Protein AF-A0AAV5YQK1-F1 (afdb_monomer_lite)

Structure (mmCIF, N/CA/C/O backbone):
data_AF-A0AAV5YQK1-F1
#
_entry.id   AF-A0AAV5YQK1-F1
#
loop_
_atom_site.group_PDB
_atom_site.id
_atom_site.type_symbol
_atom_site.label_atom_id
_atom_site.label_alt_id
_atom_site.label_comp_id
_atom_site.label_asym_id
_atom_site.label_entity_id
_atom_site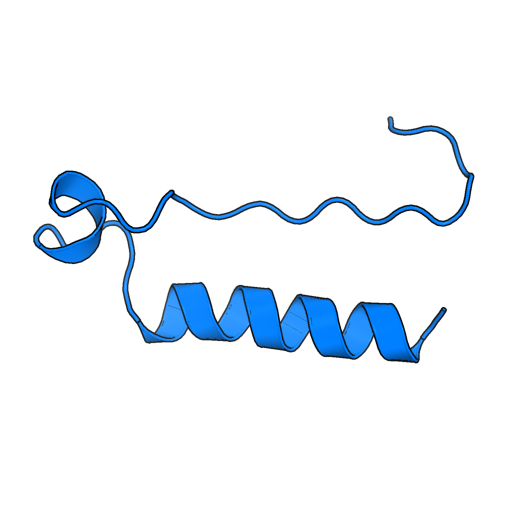.label_seq_id
_atom_site.pdbx_PDB_ins_code
_atom_site.Cartn_x
_atom_site.Cartn_y
_atom_site.Cartn_z
_atom_site.occupancy
_atom_site.B_iso_or_equiv
_atom_site.auth_seq_id
_atom_site.auth_comp_id
_atom_site.auth_asym_id
_atom_site.auth_atom_id
_atom_site.pdbx_PDB_model_num
ATOM 1 N N . ARG A 1 1 ? 11.197 13.374 -9.007 1.00 56.78 1 ARG A N 1
ATOM 2 C CA . ARG A 1 1 ? 11.066 12.602 -10.264 1.00 56.78 1 ARG A CA 1
ATOM 3 C C . ARG A 1 1 ? 11.952 11.377 -10.091 1.00 56.78 1 ARG A C 1
ATOM 5 O O . ARG A 1 1 ? 13.101 11.575 -9.724 1.00 56.78 1 ARG A O 1
ATOM 12 N N . LEU A 1 2 ? 11.409 10.161 -10.184 1.00 61.16 2 LEU A N 1
ATOM 13 C CA . LEU A 1 2 ? 12.258 8.963 -10.267 1.00 61.16 2 LEU A CA 1
ATOM 14 C C . LEU A 1 2 ? 13.041 9.033 -11.588 1.00 61.16 2 LEU A C 1
ATOM 16 O O . LEU A 1 2 ? 12.520 9.649 -12.521 1.00 61.16 2 LEU A O 1
ATOM 20 N N . PRO A 1 3 ? 14.269 8.503 -11.652 1.00 60.22 3 PRO A N 1
ATOM 21 C CA . PRO A 1 3 ? 15.054 8.507 -12.884 1.00 60.22 3 PRO A CA 1
ATOM 22 C C . PRO A 1 3 ? 14.261 7.856 -14.033 1.00 60.22 3 PRO A C 1
ATOM 24 O O . PRO A 1 3 ? 13.393 7.011 -13.795 1.00 60.22 3 PRO A O 1
ATOM 27 N N . ASP A 1 4 ? 14.491 8.323 -15.263 1.00 66.56 4 ASP A N 1
ATOM 28 C CA . ASP A 1 4 ? 13.698 8.027 -16.472 1.00 66.56 4 ASP A CA 1
ATOM 29 C C . ASP A 1 4 ? 13.900 6.591 -17.011 1.00 66.56 4 ASP A C 1
ATOM 31 O O . ASP A 1 4 ? 13.776 6.321 -18.203 1.00 66.56 4 ASP A O 1
ATOM 35 N N . ASP A 1 5 ? 14.156 5.642 -16.116 1.00 73.56 5 ASP A N 1
ATOM 36 C CA . ASP A 1 5 ? 14.593 4.271 -16.393 1.00 73.56 5 ASP A CA 1
ATOM 37 C C . ASP A 1 5 ? 13.411 3.345 -16.756 1.00 73.56 5 ASP A C 1
ATOM 39 O O . ASP A 1 5 ? 13.505 2.123 -16.669 1.00 73.56 5 ASP A O 1
ATOM 43 N N . GLY A 1 6 ? 12.244 3.913 -17.081 1.00 79.88 6 GLY A N 1
ATOM 44 C CA . GLY A 1 6 ? 11.002 3.161 -17.296 1.00 79.88 6 GLY A CA 1
ATOM 45 C C . GLY A 1 6 ? 10.352 2.617 -16.014 1.00 79.88 6 GLY A C 1
ATOM 46 O O . GLY A 1 6 ? 9.373 1.874 -16.085 1.00 79.88 6 GLY A O 1
ATOM 47 N N . ILE A 1 7 ? 10.845 2.995 -14.828 1.00 86.81 7 ILE A N 1
ATOM 48 C CA . ILE A 1 7 ? 10.286 2.547 -13.546 1.00 86.81 7 ILE A CA 1
ATOM 49 C C . ILE A 1 7 ? 9.009 3.323 -13.212 1.00 86.81 7 ILE A C 1
ATOM 51 O O . ILE A 1 7 ? 8.998 4.551 -13.113 1.00 86.81 7 ILE A O 1
ATOM 55 N N . ILE A 1 8 ? 7.925 2.588 -12.948 1.00 90.56 8 ILE A N 1
ATOM 56 C CA . ILE A 1 8 ? 6.647 3.163 -12.525 1.00 90.56 8 ILE A CA 1
ATOM 57 C C . ILE A 1 8 ? 6.399 2.869 -11.045 1.00 90.56 8 ILE A C 1
ATOM 59 O O . ILE A 1 8 ? 6.229 1.718 -10.648 1.00 90.56 8 ILE A O 1
ATOM 63 N N . LEU A 1 9 ? 6.305 3.925 -10.232 1.00 91.62 9 LEU A N 1
ATOM 64 C CA . LEU A 1 9 ? 5.931 3.822 -8.822 1.00 91.62 9 LEU A CA 1
ATOM 65 C C . LEU A 1 9 ? 4.410 3.911 -8.645 1.00 91.62 9 LEU A C 1
ATOM 67 O O . LEU A 1 9 ? 3.766 4.867 -9.081 1.00 91.62 9 LEU A O 1
ATOM 71 N N . LEU A 1 10 ? 3.844 2.926 -7.951 1.00 94.38 10 LEU A N 1
ATOM 72 C CA . LEU A 1 10 ? 2.445 2.901 -7.534 1.00 94.38 10 LEU A CA 1
ATOM 73 C C . LEU A 1 10 ? 2.362 2.864 -6.009 1.00 94.38 10 LEU A C 1
ATOM 75 O O . LEU A 1 10 ? 3.133 2.164 -5.359 1.00 94.38 10 LEU A O 1
ATOM 79 N N . GLY A 1 11 ? 1.399 3.595 -5.450 1.00 94.69 11 GLY A N 1
ATOM 80 C CA . GLY A 1 11 ? 1.156 3.663 -4.011 1.00 94.69 11 GLY A CA 1
ATOM 81 C C . GLY A 1 11 ? -0.304 3.387 -3.660 1.00 94.69 11 GLY A C 1
ATOM 82 O O . GLY A 1 11 ? -1.215 3.694 -4.429 1.00 94.69 11 GLY A O 1
ATOM 83 N N . THR A 1 12 ? -0.515 2.809 -2.481 1.00 97.62 12 THR A N 1
ATOM 84 C CA . THR A 1 12 ? -1.821 2.611 -1.840 1.00 97.62 12 THR A CA 1
ATOM 85 C C . THR A 1 12 ? -1.648 2.692 -0.326 1.00 97.62 12 THR A C 1
ATOM 87 O O . THR A 1 12 ? -0.538 2.521 0.178 1.00 97.62 12 THR A O 1
ATOM 90 N N . PHE A 1 13 ? -2.734 2.913 0.417 1.00 98.19 13 PHE A N 1
ATOM 91 C CA . PHE A 1 13 ? -2.712 2.699 1.863 1.00 98.19 13 PHE A CA 1
ATOM 92 C C . PHE A 1 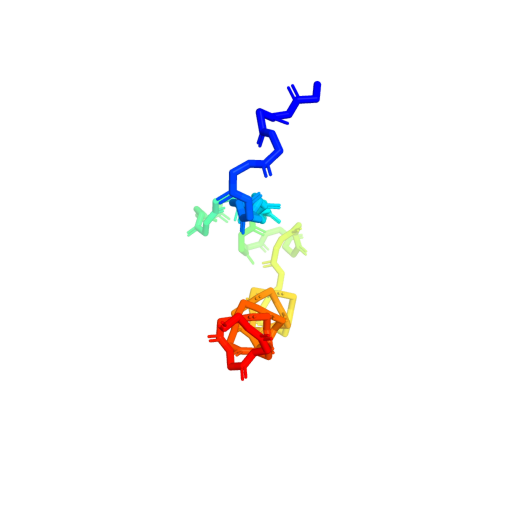13 ? -2.332 1.246 2.185 1.00 98.19 13 PHE A C 1
ATOM 94 O O . PHE A 1 13 ? -2.736 0.321 1.476 1.00 98.19 13 PHE A O 1
ATOM 101 N N . HIS A 1 14 ? -1.587 1.052 3.275 1.00 97.25 14 HIS A N 1
ATOM 102 C CA . HIS A 1 14 ? -1.269 -0.276 3.797 1.00 97.25 14 HIS A CA 1
ATOM 103 C C . HIS A 1 14 ? -2.554 -0.988 4.269 1.00 97.25 14 HIS A C 1
ATOM 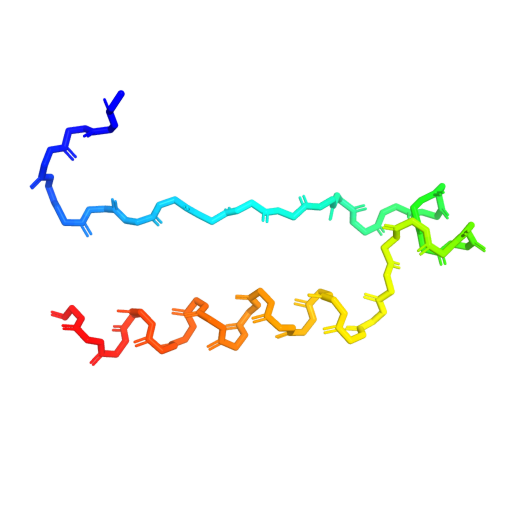105 O O . HIS A 1 14 ? -3.379 -0.347 4.930 1.00 97.25 14 HIS A O 1
ATOM 111 N N . PRO A 1 15 ? -2.737 -2.295 3.997 1.00 97.44 15 PRO A N 1
ATOM 112 C CA . PRO A 1 15 ? -3.923 -3.053 4.403 1.00 97.44 15 PRO A CA 1
ATOM 113 C C . PRO A 1 15 ? -3.925 -3.431 5.900 1.00 97.44 15 PRO A C 1
ATOM 115 O O . PRO A 1 15 ? -4.161 -4.580 6.261 1.00 97.44 15 PRO A O 1
ATOM 118 N N . SER A 1 16 ? -3.678 -2.468 6.792 1.00 98.38 16 SER A N 1
ATOM 119 C CA . SER A 1 16 ? -3.852 -2.640 8.241 1.00 98.38 16 SER A CA 1
ATOM 120 C C . SER A 1 16 ? -5.326 -2.554 8.633 1.00 98.38 16 SER A C 1
ATOM 122 O O . SER A 1 16 ? -6.118 -1.920 7.936 1.00 98.38 16 SER A O 1
ATOM 124 N N . GLN A 1 17 ? -5.677 -3.103 9.802 1.00 98.44 17 GLN A N 1
ATOM 125 C CA . GLN A 1 17 ? -7.031 -2.998 10.367 1.00 98.44 17 GLN A CA 1
ATOM 126 C C . GLN A 1 17 ? -7.509 -1.545 10.483 1.00 98.44 17 GLN A C 1
ATOM 128 O O . GLN A 1 17 ? -8.642 -1.251 10.121 1.00 98.44 17 GLN A O 1
ATOM 133 N N . GLN A 1 18 ? -6.637 -0.612 10.890 1.00 98.38 18 GLN A N 1
ATOM 134 C CA . GLN A 1 18 ? -6.989 0.812 10.959 1.00 98.38 18 GLN A CA 1
ATOM 135 C C . GLN A 1 18 ? -7.487 1.354 9.613 1.00 98.38 18 GLN A C 1
ATOM 137 O O . GLN A 1 18 ? -8.372 2.203 9.593 1.00 98.38 18 GLN A O 1
ATOM 142 N N . ASN A 1 19 ? -6.947 0.872 8.491 1.00 98.62 19 ASN A N 1
ATOM 143 C CA . ASN A 1 19 ? -7.381 1.311 7.170 1.00 98.62 19 ASN A CA 1
ATOM 144 C C . ASN A 1 19 ? -8.557 0.478 6.641 1.00 98.62 19 ASN A C 1
ATOM 146 O O . ASN A 1 19 ? -9.459 1.036 6.023 1.00 98.62 19 ASN A O 1
ATOM 150 N N . THR A 1 20 ? -8.578 -0.836 6.874 1.00 98.38 20 THR A N 1
ATOM 151 C CA . THR A 1 20 ? -9.605 -1.723 6.307 1.00 98.38 20 THR A CA 1
ATOM 152 C C . THR A 1 20 ? -10.918 -1.709 7.086 1.00 98.38 20 THR A C 1
ATOM 154 O O . THR A 1 20 ? -11.973 -1.745 6.460 1.00 98.38 20 THR A O 1
ATOM 157 N N . PHE A 1 21 ? -10.894 -1.601 8.418 1.00 98.44 21 PHE A N 1
ATOM 158 C CA . PHE A 1 21 ? -12.113 -1.603 9.243 1.00 98.44 21 PHE A CA 1
ATOM 159 C C . PHE A 1 21 ? -12.820 -0.246 9.256 1.00 98.44 21 PHE A C 1
ATOM 161 O O . PHE A 1 21 ? -14.040 -0.194 9.348 1.00 98.44 21 PHE A O 1
ATOM 168 N N . THR A 1 22 ? -12.074 0.852 9.111 1.00 98.38 22 THR A N 1
ATOM 169 C CA . THR A 1 22 ? -12.651 2.208 9.019 1.00 98.38 22 THR A CA 1
ATOM 170 C C . THR A 1 22 ? -13.140 2.559 7.612 1.00 98.38 22 THR A C 1
ATOM 172 O O . THR A 1 22 ? -13.732 3.614 7.412 1.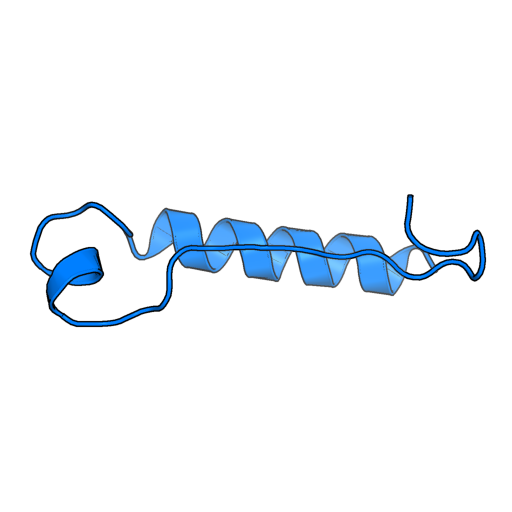00 98.38 22 THR A O 1
ATOM 175 N N . GLY A 1 23 ? -12.855 1.716 6.614 1.00 98.25 23 GLY A N 1
ATOM 176 C CA . GLY A 1 23 ? -13.167 1.986 5.209 1.00 98.25 23 GLY A CA 1
ATOM 177 C C . GLY A 1 23 ? -12.187 2.930 4.501 1.00 98.25 23 GLY A C 1
ATOM 178 O O . GLY A 1 23 ? -12.348 3.170 3.306 1.00 98.25 23 GLY A O 1
ATOM 179 N N . LYS A 1 24 ? -11.132 3.411 5.177 1.00 98.38 24 LYS A N 1
ATOM 180 C CA . LYS A 1 24 ? -10.071 4.235 4.564 1.00 98.38 24 LYS A CA 1
ATOM 181 C C . LYS A 1 24 ? -9.342 3.515 3.420 1.00 98.38 24 LYS A C 1
ATOM 183 O O . LYS A 1 24 ? -8.872 4.156 2.482 1.00 98.38 24 LYS A O 1
ATOM 188 N N . LEU A 1 25 ? -9.279 2.184 3.466 1.00 98.62 25 LEU A N 1
ATOM 189 C CA . LEU A 1 25 ? -8.918 1.327 2.343 1.00 98.62 25 LEU A CA 1
ATOM 190 C C . LEU A 1 25 ? -9.977 0.243 2.154 1.00 98.62 25 LEU A C 1
ATOM 192 O O . LEU A 1 25 ? -10.094 -0.679 2.959 1.00 98.62 25 LEU A O 1
ATOM 196 N N . THR A 1 26 ? -10.692 0.301 1.036 1.00 98.44 26 THR A N 1
ATOM 197 C CA . THR A 1 26 ? -11.650 -0.744 0.669 1.00 98.44 26 THR A CA 1
ATOM 198 C C . THR A 1 26 ? -11.004 -1.822 -0.205 1.00 98.44 26 THR A C 1
ATOM 200 O O . THR A 1 26 ? -10.009 -1.598 -0.903 1.00 98.44 26 THR A O 1
ATOM 203 N N . ARG A 1 27 ? -11.607 -3.016 -0.226 1.00 97.94 27 ARG A N 1
ATOM 204 C CA . ARG A 1 27 ? -11.164 -4.112 -1.100 1.00 97.94 27 ARG A CA 1
ATOM 205 C C . ARG A 1 27 ? -11.175 -3.727 -2.594 1.00 97.94 27 ARG A C 1
ATOM 207 O O . ARG A 1 27 ? -10.192 -4.048 -3.265 1.00 97.94 27 ARG A O 1
ATOM 214 N N . PRO A 1 28 ? -12.203 -3.039 -3.139 1.00 98.56 28 PRO A N 1
ATOM 215 C CA . PRO A 1 28 ? -12.170 -2.555 -4.521 1.00 98.56 28 PRO A CA 1
ATOM 216 C C . PRO A 1 28 ? -11.030 -1.567 -4.801 1.00 98.56 28 PRO A C 1
ATOM 218 O O . PRO A 1 28 ? -10.400 -1.668 -5.853 1.00 98.56 28 PRO A O 1
ATOM 221 N N . MET A 1 29 ? -10.710 -0.669 -3.860 1.00 98.25 29 MET A N 1
ATOM 222 C CA . MET A 1 29 ? -9.580 0.262 -4.002 1.00 98.25 29 MET A CA 1
ATOM 223 C C . MET A 1 29 ? -8.248 -0.480 -4.106 1.00 98.25 29 MET A C 1
ATOM 225 O O . MET A 1 29 ? -7.482 -0.242 -5.035 1.00 98.25 29 MET A O 1
ATOM 229 N N . LEU A 1 30 ? -7.984 -1.433 -3.206 1.00 98.12 30 LEU A N 1
ATOM 230 C CA . LEU A 1 30 ? -6.743 -2.209 -3.265 1.00 98.12 30 LEU A CA 1
ATOM 231 C C . LEU A 1 30 ? -6.643 -3.007 -4.578 1.00 98.12 30 LEU A C 1
ATOM 233 O O . LEU A 1 30 ? -5.597 -3.030 -5.225 1.00 98.12 30 LEU A O 1
ATOM 237 N N . ARG A 1 31 ? -7.752 -3.616 -5.021 1.00 98.12 31 ARG A N 1
ATOM 238 C CA . ARG A 1 31 ? -7.807 -4.348 -6.298 1.00 98.12 31 ARG A CA 1
ATOM 239 C C . ARG A 1 31 ? -7.544 -3.453 -7.509 1.00 98.12 31 ARG A C 1
ATOM 241 O O . ARG A 1 31 ? -6.904 -3.910 -8.455 1.00 98.12 31 ARG A O 1
ATOM 248 N N . SER A 1 32 ? -8.018 -2.207 -7.505 1.00 98.25 32 SER A N 1
ATOM 249 C CA . SER A 1 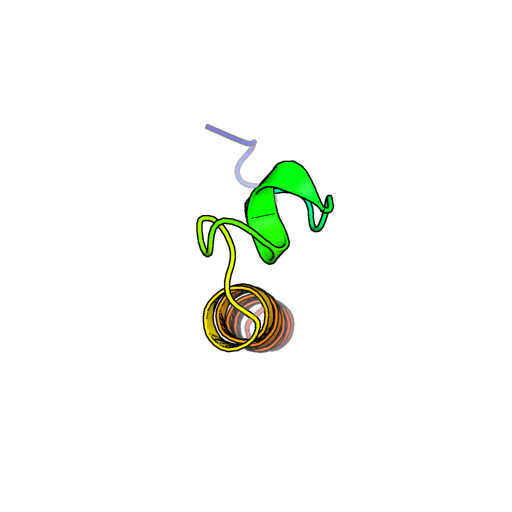32 ? -7.834 -1.296 -8.640 1.00 98.25 32 SER A CA 1
ATOM 250 C C . SER A 1 32 ? -6.361 -0.924 -8.841 1.00 98.25 32 SER A C 1
ATOM 252 O O . SER A 1 32 ? -5.901 -0.870 -9.985 1.00 98.25 32 SER A O 1
ATOM 254 N N . VAL A 1 33 ? -5.601 -0.772 -7.749 1.00 98.06 33 VAL A N 1
ATOM 255 C CA . VAL A 1 33 ? -4.155 -0.505 -7.784 1.00 98.06 33 VAL A CA 1
ATOM 256 C C . VAL A 1 33 ? -3.400 -1.684 -8.394 1.00 98.06 33 VAL A C 1
ATOM 258 O O . VAL A 1 33 ? -2.631 -1.484 -9.332 1.00 98.06 33 VAL A O 1
ATOM 261 N N . PHE A 1 34 ? -3.681 -2.920 -7.970 1.00 97.75 34 PHE A N 1
ATOM 262 C CA . PHE A 1 34 ? -3.067 -4.108 -8.580 1.00 97.75 34 PHE A CA 1
ATOM 263 C C . PHE A 1 34 ? -3.478 -4.308 -10.045 1.00 97.75 34 PHE A C 1
ATOM 265 O O . PHE A 1 34 ? -2.647 -4.654 -10.883 1.00 97.75 34 PHE A O 1
ATOM 272 N N . ALA A 1 35 ? -4.739 -4.039 -10.397 1.00 98.12 35 ALA A N 1
ATOM 273 C CA . ALA A 1 35 ? -5.182 -4.091 -11.789 1.00 98.12 35 ALA A CA 1
ATOM 274 C C . ALA A 1 35 ? -4.451 -3.053 -12.658 1.00 98.12 35 ALA A C 1
ATOM 276 O O . ALA A 1 35 ? -4.115 -3.334 -13.810 1.00 98.12 35 ALA A O 1
ATOM 277 N N . ARG A 1 36 ? -4.182 -1.861 -12.108 1.00 97.25 36 ARG A N 1
ATOM 278 C CA . ARG A 1 36 ? -3.365 -0.833 -12.759 1.00 97.25 36 ARG A CA 1
ATOM 279 C C . ARG A 1 36 ? -1.910 -1.280 -12.892 1.00 97.25 36 ARG A C 1
ATOM 281 O O . ARG A 1 36 ? -1.371 -1.141 -13.984 1.00 97.25 36 ARG A O 1
ATOM 288 N N . ALA A 1 37 ? -1.320 -1.858 -11.846 1.00 96.69 37 ALA A N 1
ATOM 289 C CA . ALA A 1 37 ? 0.036 -2.409 -11.882 1.00 96.69 37 ALA A CA 1
ATOM 290 C C . ALA A 1 37 ? 0.194 -3.432 -13.012 1.00 96.69 37 ALA A C 1
ATOM 292 O O . ALA A 1 37 ? 1.089 -3.294 -13.838 1.00 96.69 37 ALA A O 1
ATOM 293 N N . ARG A 1 38 ? -0.747 -4.379 -13.132 1.00 97.19 38 ARG A N 1
ATOM 294 C CA . ARG A 1 38 ? -0.749 -5.375 -14.213 1.00 97.19 38 ARG A CA 1
ATOM 295 C C . ARG A 1 38 ? -0.771 -4.735 -15.601 1.00 97.19 38 ARG A C 1
ATOM 297 O O . ARG A 1 38 ? 0.009 -5.122 -16.458 1.00 97.19 38 ARG A O 1
ATOM 304 N N . ARG A 1 39 ? -1.653 -3.754 -15.828 1.00 96.62 39 ARG A N 1
ATOM 305 C CA . ARG A 1 39 ? -1.745 -3.070 -17.131 1.00 96.62 39 ARG A CA 1
ATOM 306 C C . ARG A 1 39 ? -0.466 -2.323 -17.492 1.00 96.62 39 ARG A C 1
ATOM 308 O O . ARG A 1 39 ? -0.145 -2.233 -18.666 1.00 96.62 39 ARG A O 1
ATOM 315 N N . LEU A 1 40 ? 0.214 -1.745 -16.506 1.00 93.81 40 LEU A N 1
ATOM 316 C CA . LEU A 1 40 ? 1.454 -1.006 -16.730 1.00 93.81 40 LEU A CA 1
ATOM 317 C C . 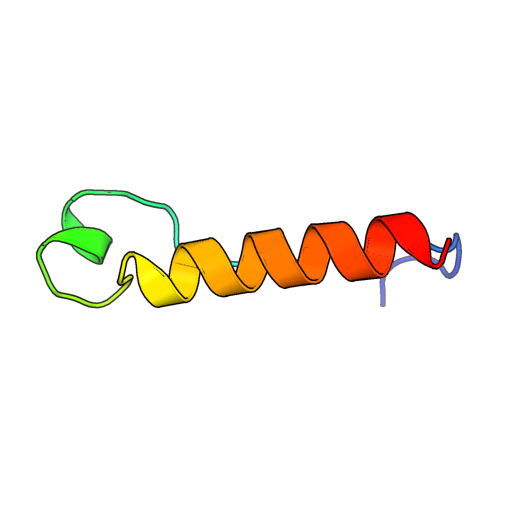LEU A 1 40 ? 2.626 -1.958 -16.983 1.00 93.81 40 LEU A C 1
ATOM 319 O O . LEU A 1 40 ? 3.381 -1.726 -17.915 1.00 93.81 40 LEU A O 1
ATOM 323 N N . ALA A 1 41 ? 2.701 -3.066 -16.245 1.00 91.75 41 ALA A N 1
ATOM 324 C CA . ALA A 1 41 ? 3.704 -4.108 -16.458 1.00 91.75 41 ALA A CA 1
ATOM 325 C C . ALA A 1 41 ? 3.576 -4.819 -17.818 1.00 91.75 41 ALA A C 1
ATOM 327 O O . ALA A 1 41 ? 4.553 -5.357 -18.307 1.00 91.75 41 ALA A O 1
ATOM 328 N N . GLN A 1 42 ? 2.384 -4.832 -18.424 1.00 91.50 42 GLN A N 1
ATOM 329 C CA . GLN A 1 42 ? 2.152 -5.392 -19.765 1.00 91.50 42 GLN A CA 1
ATOM 330 C C . GLN A 1 42 ? 2.466 -4.419 -20.913 1.00 91.50 42 GLN A C 1
ATOM 332 O O . GLN A 1 42 ? 2.427 -4.822 -22.070 1.00 91.50 42 GLN A O 1
ATOM 337 N N . ARG A 1 43 ? 2.650 -3.127 -20.615 1.00 75.06 43 ARG A N 1
ATOM 338 C CA . ARG A 1 43 ? 2.934 -2.080 -21.612 1.00 75.06 43 ARG A CA 1
ATOM 339 C C . ARG A 1 43 ? 4.422 -1.745 -21.718 1.00 75.06 43 ARG A C 1
ATOM 341 O O . ARG A 1 43 ? 4.789 -1.069 -22.674 1.00 75.06 43 ARG A O 1
ATOM 348 N N . ALA A 1 44 ? 5.203 -2.131 -20.711 1.00 61.88 44 ALA A N 1
ATOM 349 C CA . ALA A 1 44 ? 6.661 -2.105 -20.724 1.00 61.88 44 ALA A CA 1
ATOM 350 C C . ALA A 1 44 ? 7.181 -3.368 -21.416 1.00 61.88 44 ALA A C 1
ATOM 352 O O . ALA A 1 44 ? 8.229 -3.261 -22.084 1.00 61.88 44 ALA A O 1
#

Foldseek 3Di:
DPPPPLDDDFDDDDPDCVCDVVVVDDPVNVVVSVVVVVVSVVVD

Sequence (44 aa):
RLPDDGIILLGTFHPSQQNTFTGKLTRPMLRSVFARARRLAQRA

Radius of gyration: 13.09 Å; chains: 1; bounding box: 28×18×33 Å

Secondary structure (DSSP, 8-state):
---SSS----------HHHHTSSSS-HHHHHHHHHHHHHHHTT-

pLDDT: mean 91.24, std 12.22, range [56.78, 98.62]